Protein AF-A0A0R3SR28-F1 (afdb_monomer_lite)

Radius of gyration: 24.96 Å; chains: 1; bounding box: 86×38×51 Å

Secondary structure (DSSP, 8-state):
------------------------------HHHHHHHHHHHHHHHHS-TTTS-B--S-GGG-B--HHHHHHHHHTGGGHHHHHHHHHHTT-HHHHHHHHHHHHHHHTT--HHHHHHHHT-

Foldseek 3Di:
DDDDDDDPPPPPPPPPPPDPPPVPPPLDQDPVLVVLVVVVVVCVVPDDPVQAWDPPDDLVPTDGGPVLLVSCVVVQLCLVVNLVVCVVVVVVSSVSSSVRNVVVVVPPDDPVVVCVSNVD

Structure (mmCIF, N/CA/C/O backbone):
data_AF-A0A0R3SR28-F1
#
_entry.id   AF-A0A0R3SR28-F1
#
loop_
_atom_site.group_PDB
_atom_site.id
_atom_site.type_symbol
_atom_site.label_atom_id
_atom_site.label_alt_id
_atom_site.label_comp_id
_atom_site.label_asym_id
_atom_site.label_entity_id
_atom_site.label_seq_id
_atom_site.pdbx_PDB_ins_code
_atom_site.Cartn_x
_atom_site.Cartn_y
_atom_site.Cartn_z
_atom_site.occupancy
_atom_site.B_iso_or_equiv
_atom_site.auth_seq_id
_atom_site.auth_comp_id
_atom_site.auth_asym_id
_atom_site.auth_atom_id
_atom_site.pdbx_PDB_model_num
ATOM 1 N N . MET A 1 1 ? 71.600 -19.456 33.938 1.00 44.47 1 MET A N 1
ATOM 2 C CA . MET A 1 1 ? 71.003 -19.867 32.651 1.00 44.47 1 MET A CA 1
ATOM 3 C C . MET A 1 1 ? 70.079 -21.051 32.880 1.00 44.47 1 MET A C 1
ATOM 5 O O . MET A 1 1 ? 70.578 -22.103 33.241 1.00 44.47 1 MET A O 1
ATOM 9 N N . ASN A 1 2 ? 68.768 -20.871 32.719 1.00 33.25 2 ASN A N 1
ATOM 10 C CA . ASN A 1 2 ? 67.876 -21.760 31.963 1.00 33.25 2 ASN A CA 1
ATOM 11 C C . ASN A 1 2 ? 66.467 -21.150 31.952 1.00 33.25 2 ASN A C 1
ATOM 13 O O . ASN A 1 2 ? 66.036 -20.540 32.924 1.00 33.25 2 ASN A O 1
ATOM 17 N N . ARG A 1 3 ? 65.851 -21.205 30.771 1.00 34.41 3 ARG A N 1
ATOM 18 C CA . ARG A 1 3 ? 64.612 -20.541 30.351 1.00 34.41 3 ARG A CA 1
ATOM 19 C C . ARG A 1 3 ? 63.391 -21.442 30.579 1.00 34.41 3 ARG A C 1
ATOM 21 O O . ARG A 1 3 ? 63.554 -22.655 30.617 1.00 34.41 3 ARG A O 1
ATOM 28 N N . SER A 1 4 ? 62.214 -20.809 30.458 1.00 39.19 4 SER A N 1
ATOM 29 C CA . SER A 1 4 ? 60.884 -21.385 30.154 1.00 39.19 4 SER A CA 1
ATOM 30 C C . SER A 1 4 ? 60.154 -21.991 31.353 1.00 39.19 4 SER A C 1
ATOM 32 O O . SER A 1 4 ? 60.791 -22.633 32.172 1.00 39.19 4 SER A O 1
ATOM 34 N N . ALA A 1 5 ? 58.835 -21.927 31.518 1.00 41.81 5 ALA A N 1
ATOM 35 C CA . ALA A 1 5 ? 57.684 -21.163 31.010 1.00 41.81 5 ALA A CA 1
ATOM 36 C C . ALA A 1 5 ? 56.479 -21.778 31.764 1.00 41.81 5 ALA A C 1
ATOM 38 O O . ALA A 1 5 ? 56.543 -22.980 32.011 1.00 41.81 5 ALA A O 1
ATOM 39 N N . ALA A 1 6 ? 55.455 -20.988 32.116 1.00 39.25 6 ALA A N 1
ATOM 40 C CA . ALA A 1 6 ? 54.117 -21.364 32.638 1.00 39.25 6 ALA A CA 1
ATOM 41 C C . ALA A 1 6 ? 53.742 -20.394 33.773 1.00 39.25 6 ALA A C 1
ATOM 43 O O . ALA A 1 6 ? 54.578 -20.095 34.617 1.00 39.25 6 ALA A O 1
ATOM 44 N N . ASP A 1 7 ? 52.550 -19.834 33.904 1.00 40.06 7 ASP A N 1
ATOM 45 C CA . ASP A 1 7 ? 51.351 -19.817 33.079 1.00 40.06 7 ASP A CA 1
ATOM 46 C C . ASP A 1 7 ? 50.669 -18.492 33.435 1.00 40.06 7 ASP A C 1
ATOM 48 O O . ASP A 1 7 ? 50.383 -18.221 34.602 1.00 40.06 7 ASP A O 1
ATOM 52 N N . GLY A 1 8 ? 50.482 -17.617 32.450 1.00 42.25 8 GLY A N 1
ATOM 53 C CA . GLY A 1 8 ? 49.633 -16.445 32.617 1.00 42.25 8 GLY A CA 1
ATOM 54 C C . GLY A 1 8 ? 48.198 -16.873 32.363 1.00 42.25 8 GLY A C 1
ATOM 55 O O . GLY A 1 8 ? 47.809 -16.995 31.204 1.00 42.25 8 GLY A O 1
ATOM 56 N N . GLU A 1 9 ? 47.423 -17.112 33.421 1.00 39.94 9 GLU A N 1
ATOM 57 C CA . GLU A 1 9 ? 45.966 -17.230 33.315 1.00 39.94 9 GLU A CA 1
ATOM 58 C C . GLU A 1 9 ? 45.404 -15.901 32.796 1.00 39.94 9 GLU A C 1
ATOM 60 O O . GLU A 1 9 ? 45.205 -14.932 33.531 1.00 39.94 9 GLU A O 1
ATOM 65 N N . VAL A 1 10 ? 45.173 -15.845 31.486 1.00 44.81 10 VAL A N 1
ATOM 66 C CA . VAL A 1 10 ? 44.360 -14.809 30.860 1.00 44.81 10 VAL A CA 1
ATOM 67 C C . VAL A 1 10 ? 42.926 -15.064 31.301 1.00 44.81 10 VAL A C 1
ATOM 69 O O . VAL A 1 10 ? 42.276 -16.003 30.845 1.00 44.81 10 VAL A O 1
ATOM 72 N N . LYS A 1 11 ? 42.441 -14.234 32.224 1.00 44.28 11 LYS A N 1
ATOM 73 C CA . LYS A 1 11 ? 41.041 -14.209 32.636 1.00 44.28 11 LYS A CA 1
ATOM 74 C C . LYS A 1 11 ? 40.215 -13.767 31.428 1.00 44.28 11 LYS A C 1
ATOM 76 O O . LYS A 1 11 ? 40.229 -12.596 31.062 1.00 44.28 11 LYS A O 1
ATOM 81 N N . VAL A 1 12 ? 39.571 -14.727 30.770 1.00 43.28 12 VAL A N 1
ATOM 82 C CA . VAL A 1 12 ? 38.618 -14.469 29.691 1.00 43.28 12 VAL A CA 1
ATOM 83 C C . VAL A 1 12 ? 37.436 -13.755 30.336 1.00 43.28 12 VAL A C 1
ATOM 85 O O . VAL A 1 12 ? 36.663 -14.362 31.074 1.00 43.28 12 VAL A O 1
ATOM 88 N N . GLU A 1 13 ? 37.346 -12.443 30.146 1.00 41.72 13 GLU A N 1
ATOM 89 C CA . GLU A 1 13 ? 36.111 -11.725 30.424 1.00 41.72 13 GLU A CA 1
ATOM 90 C C . GLU A 1 13 ? 35.081 -12.243 29.422 1.00 41.72 13 GLU A C 1
ATOM 92 O O . GLU A 1 13 ? 35.167 -11.968 28.224 1.00 41.72 13 GLU A O 1
ATOM 97 N N . GLU A 1 14 ? 34.145 -13.062 29.908 1.00 42.94 14 GLU A N 1
ATOM 98 C CA . GLU A 1 14 ? 32.908 -13.359 29.198 1.00 42.94 14 GLU A CA 1
ATOM 99 C C . GLU A 1 14 ? 32.199 -12.028 28.970 1.00 42.94 14 GLU A C 1
ATOM 101 O O . GLU A 1 14 ? 31.502 -11.496 29.836 1.00 42.94 14 GLU A O 1
ATOM 106 N N . HIS A 1 15 ? 32.438 -11.454 27.795 1.00 44.53 15 HIS A N 1
ATOM 107 C CA . HIS A 1 15 ? 3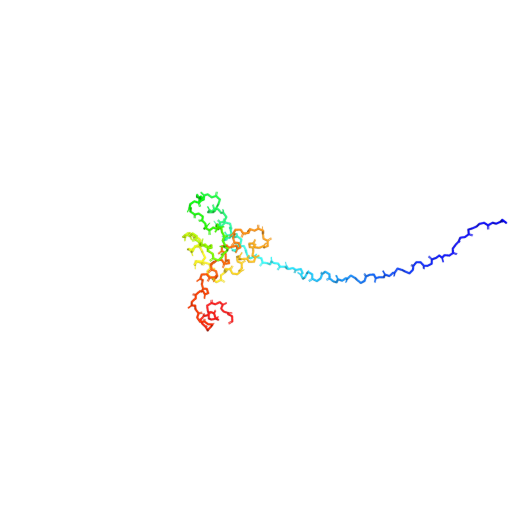1.642 -10.362 27.294 1.00 44.53 15 HIS A CA 1
ATOM 108 C C . HIS A 1 15 ? 30.239 -10.932 27.128 1.00 44.53 15 HIS A C 1
ATOM 110 O O . HIS A 1 15 ? 29.998 -11.737 26.229 1.00 44.53 15 HIS A O 1
ATOM 116 N N . SER A 1 16 ? 29.348 -10.564 28.051 1.00 43.41 16 SER A N 1
ATOM 117 C CA . SER A 1 16 ? 27.939 -10.919 27.999 1.00 43.41 16 SER A CA 1
ATOM 118 C C . SER A 1 16 ? 27.450 -10.664 26.582 1.00 43.41 16 SER A C 1
ATOM 120 O O . SER A 1 16 ? 27.551 -9.527 26.101 1.00 43.41 16 SER A O 1
ATOM 122 N N . ASP A 1 17 ? 26.997 -11.726 25.920 1.00 47.81 17 ASP A N 1
ATOM 123 C CA . ASP A 1 17 ? 26.243 -11.655 24.680 1.00 47.81 17 ASP A CA 1
ATOM 124 C C . ASP A 1 17 ? 25.037 -10.771 24.986 1.00 47.81 17 ASP A C 1
ATOM 126 O O . ASP A 1 17 ? 24.082 -11.181 25.651 1.00 47.81 17 ASP A O 1
ATOM 130 N N . ALA A 1 18 ? 25.177 -9.483 24.667 1.00 48.84 18 ALA A N 1
ATOM 131 C CA . ALA A 1 18 ? 24.113 -8.516 24.782 1.00 48.84 18 ALA A CA 1
ATOM 132 C C . ALA A 1 18 ? 23.075 -9.002 23.791 1.00 48.84 18 ALA A C 1
ATOM 134 O O . ALA A 1 18 ? 23.255 -8.819 22.589 1.00 48.84 18 ALA A O 1
ATOM 135 N N . GLY A 1 19 ? 22.085 -9.710 24.343 1.00 48.78 19 GLY A N 1
ATOM 136 C CA . GLY A 1 19 ? 21.131 -10.512 23.614 1.00 48.78 19 GLY A CA 1
ATOM 137 C C . GLY A 1 19 ? 20.790 -9.850 22.301 1.00 48.78 19 GLY A C 1
ATOM 138 O O . GLY A 1 19 ? 20.166 -8.786 22.269 1.00 48.78 19 GLY A O 1
ATOM 139 N N . ASN A 1 20 ? 21.182 -10.506 21.214 1.00 50.38 20 ASN A N 1
ATOM 140 C CA . ASN A 1 20 ? 20.507 -10.304 19.956 1.00 50.38 20 ASN A CA 1
ATOM 141 C C . ASN A 1 20 ? 19.121 -10.944 20.097 1.00 50.38 20 ASN A C 1
ATOM 143 O O . ASN A 1 20 ? 18.800 -11.941 19.459 1.00 50.38 20 ASN A O 1
ATOM 147 N N . ASP A 1 21 ? 18.299 -10.325 20.947 1.00 50.28 21 ASP A N 1
ATOM 148 C CA . ASP A 1 21 ? 16.856 -10.472 21.072 1.00 50.28 21 ASP A CA 1
ATOM 149 C C . ASP A 1 21 ? 16.206 -9.786 19.859 1.00 50.28 21 ASP A C 1
ATOM 151 O O . ASP A 1 21 ? 15.209 -9.070 19.937 1.00 50.28 21 ASP A O 1
ATOM 155 N N . PHE A 1 22 ? 16.799 -10.002 18.681 1.00 50.12 22 PHE A N 1
ATOM 156 C CA . PHE A 1 22 ? 16.058 -10.009 17.442 1.00 50.12 22 PHE A CA 1
ATOM 157 C C . PHE A 1 22 ? 15.200 -11.253 17.568 1.00 50.12 22 PHE A C 1
ATOM 159 O O . PHE A 1 22 ? 15.585 -12.329 17.114 1.00 50.12 22 PHE A O 1
ATOM 166 N N . ALA A 1 23 ? 14.089 -11.111 18.300 1.00 49.75 23 ALA A N 1
ATOM 167 C CA . ALA A 1 23 ? 13.016 -12.080 18.333 1.00 49.75 23 ALA A CA 1
ATOM 168 C C . ALA A 1 23 ? 12.907 -12.607 16.911 1.00 49.75 23 ALA A C 1
ATOM 170 O O . ALA A 1 23 ? 12.668 -11.808 16.005 1.00 49.75 23 ALA A O 1
ATOM 171 N N . GLU A 1 24 ? 13.232 -13.886 16.703 1.00 52.09 24 GLU A N 1
ATOM 172 C CA . GLU A 1 24 ? 13.162 -14.514 15.394 1.00 52.09 24 GLU A CA 1
ATOM 173 C C . GLU A 1 24 ? 11.757 -14.231 14.887 1.00 52.09 24 GLU A C 1
ATOM 175 O O . GLU A 1 24 ? 10.788 -14.843 15.349 1.00 52.09 24 GLU A O 1
ATOM 180 N N . ILE A 1 25 ? 11.608 -13.218 14.026 1.00 57.22 25 ILE A N 1
ATOM 181 C CA . ILE A 1 25 ? 10.290 -12.836 13.565 1.00 57.22 25 ILE A CA 1
ATOM 182 C C . ILE A 1 25 ? 9.948 -13.922 12.570 1.00 57.22 25 ILE A C 1
ATOM 184 O O . ILE A 1 25 ? 10.291 -13.854 11.389 1.00 57.22 25 ILE A O 1
ATOM 188 N N . HIS A 1 26 ? 9.327 -14.981 13.079 1.00 56.81 26 HIS A N 1
ATOM 189 C CA . HIS A 1 26 ? 8.796 -16.063 12.287 1.00 56.81 26 HIS A CA 1
ATOM 190 C C . HIS A 1 26 ? 7.577 -15.501 11.557 1.00 56.81 26 HIS A C 1
ATOM 192 O O . HIS A 1 26 ? 6.418 -15.713 11.927 1.00 56.81 26 HIS A O 1
ATOM 198 N N . HIS A 1 27 ? 7.857 -14.691 10.539 1.00 64.62 27 HIS A N 1
ATOM 199 C CA . HIS A 1 27 ? 6.871 -14.096 9.671 1.00 64.62 27 HIS A CA 1
ATOM 200 C C . HIS A 1 27 ? 6.232 -15.216 8.854 1.00 64.62 27 HIS A C 1
ATOM 202 O O . HIS A 1 27 ? 6.669 -15.572 7.762 1.00 64.62 27 HIS A O 1
ATOM 208 N N . SER A 1 28 ? 5.170 -15.801 9.398 1.00 73.62 28 SER A N 1
ATOM 209 C CA . SER A 1 28 ? 4.325 -16.706 8.637 1.00 73.62 28 SER A CA 1
ATOM 210 C C . SER A 1 28 ? 3.394 -15.873 7.760 1.00 73.62 28 SER A C 1
ATOM 212 O O . SER A 1 28 ? 2.370 -15.352 8.211 1.00 73.62 28 SER A O 1
ATOM 214 N N . PHE A 1 29 ? 3.758 -15.720 6.488 1.00 84.12 29 PHE A N 1
ATOM 215 C CA . PHE A 1 29 ? 2.857 -15.175 5.480 1.00 84.12 29 PHE A CA 1
ATOM 216 C C . PHE A 1 29 ? 2.007 -16.295 4.895 1.00 84.12 29 PHE A C 1
ATOM 218 O O . PHE A 1 29 ? 2.508 -17.350 4.509 1.00 84.12 29 PHE A O 1
ATOM 225 N N . SER A 1 30 ? 0.699 -16.065 4.784 1.00 88.75 30 SER A N 1
ATOM 226 C CA . SER A 1 30 ? -0.145 -17.010 4.064 1.00 88.75 30 SER A CA 1
ATOM 227 C C . SER A 1 30 ? 0.138 -16.921 2.564 1.00 88.75 30 SER A C 1
ATOM 229 O O . SER A 1 30 ? 0.385 -15.840 2.024 1.00 88.75 30 SER A O 1
ATOM 231 N N . LEU A 1 31 ? 0.007 -18.048 1.857 1.00 91.12 31 LEU A N 1
ATOM 232 C CA . LEU A 1 31 ? 0.092 -18.083 0.390 1.00 91.12 31 LEU A CA 1
ATOM 233 C C . LEU A 1 31 ? -0.857 -17.073 -0.274 1.00 91.12 31 LEU A C 1
ATOM 235 O O . LEU A 1 31 ? -0.577 -16.574 -1.359 1.00 91.12 31 LEU A O 1
ATOM 239 N N . HIS A 1 32 ? -1.975 -16.751 0.381 1.00 93.75 32 HIS A N 1
ATOM 240 C CA . HIS A 1 32 ? -2.896 -15.720 -0.078 1.00 93.75 32 HIS A CA 1
ATOM 241 C C . HIS A 1 32 ? -2.251 -14.326 -0.091 1.00 93.75 32 HIS A C 1
ATOM 243 O O . HIS A 1 32 ? -2.347 -13.643 -1.105 1.00 93.75 32 HIS A O 1
ATOM 249 N N . VAL A 1 33 ? -1.556 -13.920 0.980 1.00 95.19 33 VAL A N 1
ATOM 250 C CA . VAL A 1 33 ? -0.877 -12.610 1.042 1.00 95.19 33 VAL A CA 1
ATOM 251 C C . VAL A 1 33 ? 0.191 -12.507 -0.045 1.00 95.19 33 VAL A C 1
ATOM 253 O O . VAL A 1 33 ? 0.236 -11.512 -0.760 1.00 95.19 33 VAL A O 1
ATOM 256 N N . LEU A 1 34 ? 0.983 -13.563 -0.244 1.00 95.56 34 LEU A N 1
ATOM 257 C CA . LEU A 1 34 ? 2.002 -13.588 -1.298 1.00 95.56 34 LEU A CA 1
ATOM 258 C C . LEU A 1 34 ? 1.390 -13.467 -2.701 1.00 95.56 34 LEU A C 1
ATOM 260 O O . LEU A 1 34 ? 1.913 -12.740 -3.540 1.00 95.56 34 LEU A O 1
ATOM 264 N N . ARG A 1 35 ? 0.251 -14.123 -2.963 1.00 96.81 35 ARG A N 1
ATOM 265 C CA . ARG A 1 35 ? -0.475 -13.982 -4.241 1.00 96.81 35 ARG A CA 1
ATOM 266 C C . ARG A 1 35 ? -0.978 -12.559 -4.471 1.00 96.81 35 ARG A C 1
ATOM 268 O O . ARG A 1 35 ? -0.887 -12.074 -5.593 1.00 96.81 35 ARG A O 1
ATOM 275 N N . VAL A 1 36 ? -1.477 -11.905 -3.425 1.00 97.19 36 VAL A N 1
ATOM 276 C CA . VAL A 1 36 ? -1.941 -10.511 -3.484 1.00 97.19 36 VAL A CA 1
ATOM 277 C C . VAL A 1 36 ? -0.777 -9.557 -3.773 1.00 97.19 36 VAL A C 1
ATOM 279 O O . VAL A 1 36 ? -0.902 -8.673 -4.615 1.00 97.19 36 VAL A O 1
ATOM 282 N N . ILE A 1 37 ? 0.386 -9.774 -3.154 1.00 97.50 37 ILE A N 1
ATOM 283 C CA . ILE A 1 37 ? 1.603 -9.000 -3.450 1.00 97.50 37 ILE A CA 1
ATOM 284 C C . ILE A 1 37 ? 2.048 -9.222 -4.896 1.00 97.50 37 ILE A C 1
ATOM 286 O O . ILE A 1 37 ? 2.354 -8.264 -5.597 1.00 97.50 37 ILE A O 1
ATOM 290 N N . LEU A 1 38 ? 2.027 -10.468 -5.379 1.00 97.56 38 LEU A N 1
ATOM 291 C CA . LEU A 1 38 ? 2.359 -10.770 -6.771 1.00 97.56 38 LEU A CA 1
ATOM 292 C C . LEU A 1 38 ? 1.400 -10.100 -7.766 1.00 97.56 38 LEU A C 1
ATOM 294 O O . LEU A 1 38 ? 1.847 -9.680 -8.830 1.00 97.56 38 LEU A O 1
ATOM 298 N N . GLU A 1 39 ? 0.105 -9.996 -7.452 1.00 97.38 39 GLU A N 1
ATOM 299 C CA . GLU A 1 39 ? -0.858 -9.228 -8.259 1.00 97.38 39 GLU A CA 1
ATOM 300 C C . GLU A 1 39 ? -0.448 -7.754 -8.343 1.00 97.38 39 GLU A C 1
ATOM 302 O O . GLU A 1 39 ? -0.373 -7.206 -9.444 1.00 97.38 39 GLU A O 1
ATOM 307 N N . TRP A 1 40 ? -0.105 -7.149 -7.203 1.00 98.06 40 TRP A N 1
ATOM 308 C CA . TRP A 1 40 ? 0.378 -5.770 -7.140 1.00 98.06 40 TRP A CA 1
ATOM 309 C C . TRP A 1 40 ? 1.649 -5.572 -7.974 1.00 98.06 40 TRP A C 1
ATOM 311 O O . TRP A 1 40 ? 1.693 -4.705 -8.846 1.00 98.06 40 TRP A O 1
ATOM 321 N N . CYS A 1 41 ? 2.656 -6.429 -7.789 1.00 97.50 41 CYS A N 1
ATOM 322 C CA . CYS A 1 41 ? 3.908 -6.352 -8.541 1.00 97.50 41 CYS A CA 1
ATOM 323 C C . CYS A 1 41 ? 3.691 -6.490 -10.052 1.00 97.50 41 CYS A C 1
ATOM 325 O O . CYS A 1 41 ? 4.344 -5.795 -10.822 1.00 97.50 41 CYS A O 1
ATOM 327 N N . LYS A 1 42 ? 2.780 -7.366 -10.492 1.00 97.12 42 LYS A N 1
ATOM 328 C CA . LYS A 1 42 ? 2.486 -7.552 -11.921 1.00 97.12 42 LYS A CA 1
ATOM 329 C C . LYS A 1 42 ? 1.884 -6.306 -12.556 1.00 97.12 42 LYS A C 1
ATOM 331 O O . LYS A 1 42 ? 2.288 -5.958 -13.660 1.00 97.12 42 LYS A O 1
ATOM 336 N N . TYR A 1 43 ? 0.950 -5.645 -11.873 1.00 96.75 43 TYR A N 1
ATOM 337 C CA . TYR A 1 43 ? 0.385 -4.392 -12.368 1.00 96.75 43 TYR A CA 1
ATOM 338 C C . TYR A 1 43 ? 1.479 -3.324 -12.497 1.00 96.75 43 TYR A C 1
ATOM 340 O O . TYR A 1 43 ? 1.710 -2.814 -13.593 1.00 96.75 43 TYR A O 1
ATOM 348 N N . HIS A 1 44 ? 2.228 -3.085 -11.415 1.00 95.44 44 HIS A N 1
ATOM 349 C CA . HIS A 1 44 ? 3.256 -2.035 -11.346 1.00 95.44 44 HIS A CA 1
ATOM 350 C C . HIS A 1 44 ? 4.522 -2.315 -12.165 1.00 95.44 44 HIS A C 1
ATOM 352 O O . HIS A 1 44 ? 5.322 -1.414 -12.393 1.00 95.44 44 HIS A O 1
ATOM 358 N N . LEU A 1 45 ? 4.705 -3.547 -12.645 1.00 94.12 45 LEU A N 1
ATOM 359 C CA . LEU A 1 45 ? 5.729 -3.878 -13.637 1.00 94.12 45 LEU A CA 1
ATOM 360 C C . LEU A 1 45 ? 5.373 -3.350 -15.037 1.00 94.12 45 LEU A C 1
ATOM 362 O O . LEU A 1 45 ? 6.266 -3.122 -15.849 1.00 94.12 45 LEU A O 1
ATOM 366 N N . THR A 1 46 ? 4.079 -3.213 -15.336 1.00 92.88 46 THR A N 1
ATOM 367 C CA . THR A 1 46 ? 3.576 -2.930 -16.693 1.00 92.88 46 THR A CA 1
ATOM 368 C C . THR A 1 46 ? 2.874 -1.586 -16.834 1.00 92.88 46 THR A C 1
ATOM 370 O O . THR A 1 46 ? 2.699 -1.128 -17.962 1.00 92.88 46 THR A O 1
ATOM 373 N N . CYS A 1 47 ? 2.455 -0.963 -15.731 1.00 91.06 47 CYS A N 1
ATOM 374 C CA . CYS A 1 47 ? 1.779 0.326 -15.785 1.00 91.06 47 CYS A CA 1
ATOM 375 C C . CYS A 1 47 ? 2.730 1.430 -16.262 1.00 91.06 47 CYS A C 1
ATOM 377 O O . CYS A 1 47 ? 3.940 1.395 -16.011 1.00 91.06 47 CYS A O 1
ATOM 379 N N . SER A 1 48 ? 2.182 2.431 -16.946 1.00 90.50 48 SER A N 1
ATOM 380 C CA . SER A 1 48 ? 2.966 3.612 -17.299 1.00 90.50 48 SER A CA 1
ATOM 381 C C . SER A 1 48 ? 3.285 4.452 -16.047 1.00 90.50 48 SER A C 1
ATOM 383 O O . SER A 1 48 ? 2.559 4.377 -15.052 1.00 90.50 48 SER A O 1
ATOM 385 N N . PRO A 1 49 ? 4.339 5.293 -16.061 1.00 85.81 49 PRO A N 1
ATOM 386 C CA . PRO A 1 49 ? 4.631 6.200 -14.947 1.00 85.81 49 PRO A CA 1
ATOM 387 C C . PRO A 1 49 ? 3.486 7.169 -14.612 1.00 85.81 49 PRO A C 1
ATOM 389 O O . PRO A 1 49 ? 3.362 7.599 -13.470 1.00 85.81 49 PRO A O 1
ATOM 392 N N . GLU A 1 50 ? 2.646 7.503 -15.595 1.00 86.62 50 GLU A N 1
ATOM 393 C CA . GLU A 1 50 ? 1.47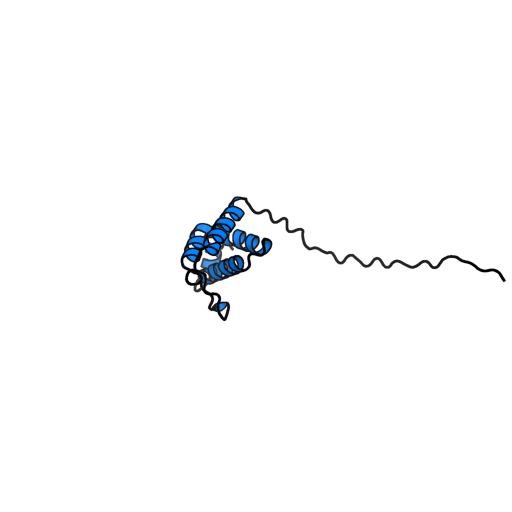0 8.366 -15.425 1.00 86.62 50 GLU A CA 1
ATOM 394 C C . GLU A 1 50 ? 0.340 7.667 -14.647 1.00 86.62 50 GLU A C 1
ATOM 396 O O . GLU A 1 50 ? -0.467 8.323 -13.989 1.00 86.62 50 GLU A O 1
ATOM 401 N N . GLU A 1 51 ? 0.309 6.332 -14.690 1.00 88.69 51 GLU A N 1
ATOM 402 C CA . GLU A 1 51 ? -0.675 5.473 -14.023 1.00 88.69 51 GLU A CA 1
ATOM 403 C C . GLU A 1 51 ? -0.185 4.926 -12.664 1.00 88.69 51 GLU A C 1
ATOM 405 O O . GLU A 1 51 ? -0.962 4.278 -11.951 1.00 88.69 51 GLU A O 1
ATOM 410 N N . ASP A 1 52 ? 1.078 5.176 -12.287 1.00 92.94 52 ASP A N 1
ATOM 411 C CA . ASP A 1 52 ? 1.627 4.855 -10.959 1.00 92.94 52 ASP A CA 1
ATOM 412 C C . ASP A 1 52 ? 1.265 5.959 -9.941 1.00 92.94 52 ASP A C 1
ATOM 414 O O . ASP A 1 52 ? 0.764 7.047 -10.241 1.00 92.94 52 ASP A O 1
ATOM 418 N N . ASN A 1 53 ? 1.486 5.640 -8.676 1.00 93.00 53 ASN A N 1
ATOM 419 C CA . ASN A 1 53 ? 1.317 6.518 -7.538 1.00 93.00 53 ASN A CA 1
ATOM 420 C C . ASN A 1 53 ? 2.222 7.746 -7.642 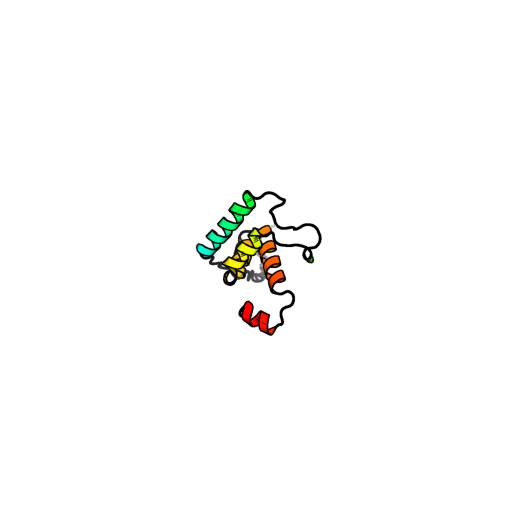1.00 93.00 53 ASN A C 1
ATOM 422 O O . ASN A 1 53 ? 3.417 7.652 -7.939 1.00 93.00 53 ASN A O 1
ATOM 426 N N . GLN A 1 54 ? 1.672 8.895 -7.268 1.00 92.62 54 GLN A N 1
ATOM 427 C CA . GLN A 1 54 ? 2.412 10.146 -7.230 1.00 92.62 54 GLN A CA 1
ATOM 428 C C . GLN A 1 54 ? 3.226 10.195 -5.935 1.00 92.62 54 GLN A C 1
ATOM 430 O O . GLN A 1 54 ? 2.674 10.418 -4.858 1.00 92.62 54 GLN A O 1
ATOM 435 N N . ARG A 1 55 ? 4.538 9.948 -6.044 1.00 89.75 55 ARG A N 1
ATOM 436 C CA . ARG A 1 55 ? 5.494 9.911 -4.918 1.00 89.75 55 ARG A CA 1
ATOM 437 C C . ARG A 1 55 ? 6.591 10.981 -5.013 1.00 89.75 55 ARG A C 1
ATOM 439 O O . ARG A 1 55 ? 7.710 10.784 -4.548 1.00 89.75 55 ARG A O 1
ATOM 446 N N . VAL A 1 56 ? 6.302 12.105 -5.664 1.00 87.00 56 VAL A N 1
ATOM 447 C CA . VAL A 1 56 ? 7.255 13.216 -5.814 1.00 87.00 56 VAL A CA 1
ATOM 448 C C . VAL A 1 56 ? 7.100 14.185 -4.645 1.00 87.00 56 VAL A C 1
ATOM 450 O O . VAL A 1 56 ? 5.986 14.462 -4.213 1.00 87.00 56 VAL A O 1
ATOM 453 N N . GLY A 1 57 ? 8.213 14.717 -4.138 1.00 89.81 57 GLY A N 1
ATOM 454 C CA . GLY A 1 57 ? 8.192 15.738 -3.090 1.00 89.81 57 GLY A CA 1
ATOM 455 C C . GLY A 1 57 ? 7.929 15.172 -1.695 1.00 89.81 57 GLY A C 1
ATOM 456 O O . GLY A 1 57 ? 8.427 14.100 -1.339 1.00 89.81 57 GLY A O 1
ATOM 457 N N . ASN A 1 58 ? 7.191 15.924 -0.877 1.00 91.56 58 ASN A N 1
ATOM 458 C CA . ASN A 1 58 ? 6.956 15.573 0.520 1.00 91.56 58 ASN A CA 1
ATOM 459 C C . ASN A 1 58 ? 6.045 14.339 0.632 1.00 91.56 58 ASN A C 1
ATOM 461 O O . ASN A 1 58 ? 5.005 14.276 -0.016 1.00 91.56 58 ASN A O 1
ATOM 465 N N . ARG A 1 59 ? 6.378 13.394 1.522 1.00 87.06 59 ARG A N 1
ATOM 466 C CA . ARG A 1 59 ? 5.565 12.190 1.784 1.00 87.06 59 ARG A CA 1
ATOM 467 C C . ARG A 1 59 ? 4.098 12.483 2.107 1.00 87.06 59 ARG A C 1
ATOM 469 O O . ARG A 1 59 ? 3.232 11.679 1.782 1.00 87.06 59 ARG A O 1
ATOM 476 N N . ASN A 1 60 ? 3.807 13.632 2.712 1.00 87.44 60 ASN A N 1
ATOM 477 C CA . ASN A 1 60 ? 2.442 14.048 3.048 1.00 87.44 60 ASN A CA 1
ATOM 478 C C . ASN A 1 60 ? 1.592 14.428 1.821 1.00 87.44 60 ASN A C 1
ATOM 480 O O . ASN A 1 60 ? 0.363 14.469 1.918 1.00 87.44 60 ASN A O 1
ATOM 484 N N . GLU A 1 61 ? 2.240 14.724 0.695 1.00 91.00 61 GLU A N 1
ATOM 485 C CA . GLU A 1 61 ? 1.616 15.075 -0.587 1.00 91.00 61 GLU A CA 1
ATOM 486 C C . GLU A 1 61 ? 1.465 13.856 -1.502 1.00 91.00 61 GLU A C 1
ATOM 488 O O . GLU A 1 61 ? 0.805 13.939 -2.538 1.00 91.00 61 GLU A O 1
ATOM 493 N N . TRP A 1 62 ? 2.054 12.718 -1.126 1.00 94.62 62 TRP A N 1
ATOM 494 C CA . TRP A 1 62 ? 1.962 11.503 -1.916 1.00 94.62 62 TRP A CA 1
ATOM 495 C C . TRP A 1 62 ? 0.522 11.003 -1.974 1.00 94.62 62 TRP A C 1
ATOM 497 O O . TRP A 1 62 ? -0.210 11.014 -0.980 1.00 94.62 62 TRP A O 1
ATOM 507 N N . THR A 1 63 ? 0.114 10.542 -3.153 1.00 94.75 63 THR A N 1
ATOM 508 C CA . THR A 1 63 ? -1.249 10.060 -3.388 1.00 94.75 63 THR A CA 1
ATOM 509 C C . THR A 1 63 ? -1.248 8.772 -4.189 1.00 94.75 63 THR A C 1
ATOM 511 O O . THR A 1 63 ? -0.382 8.534 -5.035 1.00 94.75 63 THR A O 1
ATOM 514 N N . LEU A 1 64 ? -2.244 7.930 -3.913 1.00 96.25 64 LEU A N 1
ATOM 515 C CA . LEU A 1 64 ? -2.411 6.682 -4.640 1.00 96.25 64 LEU A CA 1
ATOM 516 C C . LEU A 1 64 ? -2.947 6.918 -6.050 1.00 96.25 64 LEU A C 1
ATOM 518 O O . LEU A 1 64 ? -3.782 7.803 -6.272 1.00 96.25 64 LEU A O 1
ATOM 522 N N . CYS A 1 65 ? -2.538 6.069 -6.988 1.00 96.06 65 CYS A N 1
ATOM 523 C CA . CYS A 1 65 ? -3.229 5.956 -8.263 1.00 96.06 65 CYS A CA 1
ATOM 524 C C . CYS A 1 65 ? -4.595 5.273 -8.075 1.00 96.06 65 CYS A C 1
ATOM 526 O O . CYS A 1 65 ? -4.906 4.691 -7.029 1.00 96.06 65 CYS A O 1
ATOM 528 N N . GLN A 1 66 ? -5.455 5.358 -9.090 1.00 95.75 66 GLN A N 1
ATOM 529 C CA . GLN A 1 66 ? -6.805 4.797 -9.003 1.00 95.75 66 GLN A CA 1
ATOM 530 C C . GLN A 1 66 ? -6.790 3.274 -8.809 1.00 95.75 66 GLN A C 1
ATOM 532 O O . GLN A 1 66 ? -7.588 2.746 -8.031 1.00 95.75 66 GLN A O 1
ATOM 537 N N . TRP A 1 67 ? -5.864 2.576 -9.473 1.00 97.31 67 TRP A N 1
ATOM 538 C CA . TRP A 1 67 ? -5.742 1.127 -9.356 1.00 97.31 67 TRP A CA 1
ATOM 539 C C . TRP A 1 67 ? -5.375 0.705 -7.931 1.00 97.31 67 TRP A C 1
ATOM 541 O O . TRP A 1 67 ? -6.056 -0.149 -7.364 1.00 97.31 67 TRP A O 1
ATOM 551 N N . ASP A 1 68 ? -4.398 1.371 -7.305 1.00 97.31 68 ASP A N 1
ATOM 552 C CA . ASP A 1 68 ? -3.999 1.081 -5.924 1.00 97.31 68 ASP A CA 1
ATOM 553 C C . ASP A 1 68 ? -5.124 1.365 -4.925 1.00 97.31 68 ASP A C 1
ATOM 555 O O . ASP A 1 68 ? -5.352 0.568 -4.011 1.00 97.31 68 ASP A O 1
ATOM 559 N N . ARG A 1 69 ? -5.907 2.436 -5.122 1.00 96.88 69 ARG A N 1
ATOM 560 C CA . ARG A 1 69 ? -7.100 2.678 -4.290 1.00 96.88 69 ARG A CA 1
ATOM 561 C C . ARG A 1 69 ? -8.073 1.504 -4.353 1.00 96.88 69 ARG A C 1
ATOM 563 O O . ARG A 1 69 ? -8.501 1.018 -3.306 1.00 96.88 69 ARG A O 1
ATOM 570 N N . HIS A 1 70 ? -8.389 1.010 -5.550 1.00 96.81 70 HIS A N 1
ATOM 571 C CA . HIS A 1 70 ? -9.272 -0.149 -5.717 1.00 96.81 70 HIS A CA 1
ATOM 572 C C . HIS A 1 70 ? -8.657 -1.446 -5.184 1.00 96.81 70 HIS A C 1
ATOM 574 O O . HIS A 1 70 ? -9.353 -2.257 -4.567 1.00 96.81 70 HIS A O 1
ATOM 580 N N . PHE A 1 71 ? -7.356 -1.642 -5.381 1.00 97.44 71 PHE A N 1
ATOM 581 C CA . PHE A 1 71 ? -6.617 -2.776 -4.849 1.00 97.44 71 PHE A CA 1
ATOM 582 C C . PHE A 1 71 ? -6.722 -2.829 -3.319 1.00 97.44 71 PHE A C 1
ATOM 584 O O . PHE A 1 71 ? -7.206 -3.820 -2.764 1.00 97.44 71 PHE A O 1
ATOM 591 N N . PHE A 1 72 ? -6.384 -1.743 -2.621 1.00 96.81 72 PHE A N 1
ATOM 592 C CA . PHE A 1 72 ? -6.472 -1.710 -1.161 1.00 96.81 72 PHE A CA 1
ATOM 593 C C . PHE A 1 72 ? -7.911 -1.730 -0.644 1.00 96.81 72 PHE A C 1
ATOM 595 O O . PHE A 1 72 ? -8.139 -2.202 0.475 1.00 96.81 72 PHE A O 1
ATOM 602 N N . ASP A 1 73 ? -8.888 -1.254 -1.422 1.00 94.81 73 ASP A N 1
ATOM 603 C CA . ASP A 1 73 ? -10.309 -1.362 -1.081 1.00 94.81 73 ASP A CA 1
ATOM 604 C C . ASP A 1 73 ? -10.771 -2.828 -1.007 1.00 94.81 73 ASP A C 1
ATOM 606 O O . ASP A 1 73 ? -11.428 -3.224 -0.040 1.00 94.81 73 ASP A O 1
ATOM 610 N N . ARG A 1 74 ? -10.334 -3.667 -1.959 1.00 95.81 74 ARG A N 1
ATOM 611 C CA . ARG A 1 74 ? -10.592 -5.121 -1.952 1.00 95.81 74 ARG A CA 1
ATOM 612 C C . ARG A 1 74 ? -9.878 -5.843 -0.806 1.00 95.81 74 ARG A C 1
ATOM 614 O O . ARG A 1 74 ? -10.391 -6.833 -0.290 1.00 95.81 74 ARG A O 1
ATOM 621 N N . HIS A 1 75 ? -8.726 -5.332 -0.371 1.00 94.31 75 HIS A N 1
ATOM 622 C CA . HIS A 1 75 ? -7.888 -5.944 0.668 1.00 94.31 75 HIS A CA 1
ATOM 623 C C . HIS A 1 75 ? -7.910 -5.199 2.014 1.00 94.31 75 HIS A C 1
ATOM 625 O O . HIS A 1 75 ? -6.962 -5.293 2.798 1.00 94.31 75 HIS A O 1
ATOM 631 N N . LYS A 1 76 ? -9.005 -4.493 2.332 1.00 88.50 76 LYS A N 1
ATOM 632 C CA . LYS A 1 76 ? -9.151 -3.667 3.549 1.00 88.50 76 LYS A CA 1
ATOM 633 C C . LYS A 1 76 ? -8.710 -4.354 4.840 1.00 88.50 76 LYS A C 1
ATOM 635 O O . LYS A 1 76 ? -7.904 -3.792 5.573 1.00 88.50 76 LYS A O 1
ATOM 640 N N . SER A 1 77 ? -9.214 -5.558 5.103 1.00 88.31 77 SER A N 1
ATOM 641 C CA . SER A 1 77 ? -8.937 -6.318 6.331 1.00 88.31 77 SER A CA 1
ATOM 642 C C . SER A 1 77 ? -7.546 -6.957 6.365 1.00 88.31 77 SER A C 1
ATOM 644 O O . SER A 1 77 ? -7.130 -7.465 7.404 1.00 88.31 77 SER A O 1
ATOM 646 N N . GLY A 1 78 ? -6.846 -6.989 5.229 1.00 91.38 78 GLY A N 1
ATOM 647 C CA . GLY A 1 78 ? -5.531 -7.609 5.072 1.00 91.38 78 GLY A CA 1
ATOM 648 C C . GLY A 1 78 ? -4.389 -6.611 4.911 1.00 91.38 78 GLY A C 1
ATOM 649 O O . GLY A 1 78 ? -3.249 -7.046 4.788 1.00 91.38 78 GLY A O 1
ATOM 650 N N . ILE A 1 79 ? -4.661 -5.302 4.920 1.00 94.12 79 ILE A N 1
ATOM 651 C CA . ILE A 1 79 ? -3.669 -4.288 4.544 1.00 94.12 79 ILE A CA 1
ATOM 652 C C . ILE A 1 79 ? -2.425 -4.295 5.441 1.00 94.12 79 ILE A C 1
ATOM 654 O O . ILE A 1 79 ? -1.320 -4.228 4.924 1.00 94.12 79 ILE A O 1
ATOM 658 N N . PHE A 1 80 ? -2.571 -4.505 6.755 1.00 93.00 80 PHE A N 1
ATOM 659 C CA . PHE A 1 80 ? -1.420 -4.631 7.660 1.00 93.00 80 PHE A CA 1
ATOM 660 C C . PHE A 1 80 ? -0.582 -5.886 7.384 1.00 93.00 80 PHE A C 1
ATOM 662 O O . PHE A 1 80 ? 0.637 -5.854 7.501 1.00 93.00 80 PHE A O 1
ATOM 669 N N . LYS A 1 81 ? -1.214 -6.990 6.961 1.00 93.88 81 LYS A N 1
ATOM 670 C CA . LYS A 1 81 ? -0.485 -8.209 6.573 1.00 93.88 81 LYS A CA 1
ATOM 671 C C . LYS A 1 81 ? 0.292 -7.998 5.278 1.00 93.88 81 LYS A C 1
ATOM 673 O O . LYS A 1 81 ? 1.402 -8.498 5.162 1.00 93.88 81 LYS A O 1
ATOM 678 N N . ILE A 1 82 ? -0.290 -7.263 4.328 1.00 96.00 82 ILE A N 1
ATOM 679 C CA . ILE A 1 82 ? 0.373 -6.881 3.076 1.00 96.00 82 ILE A CA 1
ATOM 680 C C . ILE A 1 82 ? 1.543 -5.938 3.371 1.00 96.00 82 ILE A C 1
ATOM 682 O O . ILE A 1 82 ? 2.629 -6.179 2.866 1.00 96.00 82 ILE A O 1
ATOM 686 N N . MET A 1 83 ? 1.348 -4.929 4.225 1.00 95.62 83 MET A N 1
ATOM 687 C CA . MET A 1 83 ? 2.386 -3.973 4.622 1.00 95.62 83 MET A CA 1
ATOM 688 C C . MET A 1 83 ? 3.585 -4.669 5.278 1.00 95.62 83 MET A C 1
ATOM 690 O O . MET A 1 83 ? 4.705 -4.495 4.813 1.00 95.62 83 MET A O 1
ATOM 694 N N . ASN A 1 84 ? 3.349 -5.528 6.277 1.00 93.31 84 ASN A N 1
ATOM 695 C CA . ASN A 1 84 ? 4.425 -6.266 6.953 1.00 93.31 84 ASN A CA 1
ATOM 696 C C . ASN A 1 84 ? 5.145 -7.238 6.003 1.00 93.31 84 ASN A C 1
ATOM 698 O O . ASN A 1 84 ? 6.351 -7.436 6.100 1.00 93.31 84 ASN A O 1
ATOM 702 N N . ALA A 1 85 ? 4.409 -7.862 5.080 1.00 95.00 85 ALA A N 1
ATOM 703 C CA . ALA A 1 85 ? 5.000 -8.729 4.067 1.00 95.00 85 ALA A CA 1
ATOM 704 C C . ALA A 1 85 ? 5.830 -7.950 3.045 1.00 95.00 85 ALA A C 1
ATOM 706 O O . ALA A 1 85 ? 6.893 -8.413 2.650 1.00 95.00 85 ALA A O 1
ATOM 707 N N . ALA A 1 86 ? 5.368 -6.771 2.631 1.00 95.81 86 ALA A N 1
ATOM 708 C CA . ALA A 1 86 ? 6.104 -5.893 1.732 1.00 95.81 86 ALA A CA 1
ATOM 709 C C .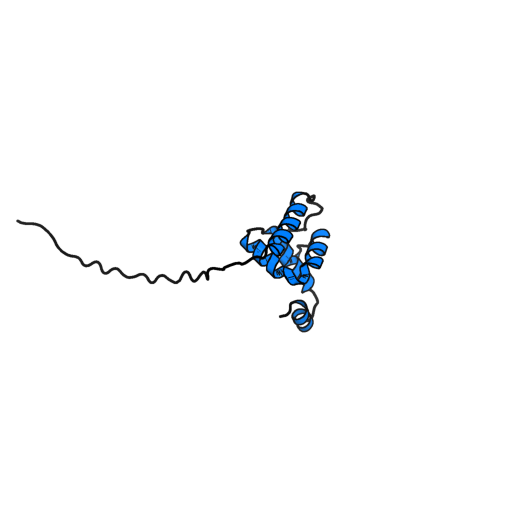 ALA A 1 86 ? 7.408 -5.402 2.371 1.00 95.81 86 ALA A C 1
ATOM 711 O O . ALA A 1 86 ? 8.436 -5.421 1.705 1.00 95.81 86 ALA A O 1
ATOM 712 N N . GLU A 1 87 ? 7.374 -5.032 3.654 1.00 94.25 87 GLU A N 1
ATOM 713 C CA . GLU A 1 87 ? 8.560 -4.651 4.427 1.00 94.25 87 GLU A CA 1
ATOM 714 C C . GLU A 1 87 ? 9.558 -5.813 4.531 1.00 94.25 87 GLU A C 1
ATOM 716 O O . GLU A 1 87 ? 10.725 -5.650 4.186 1.00 94.25 87 GLU A O 1
ATOM 721 N N . TYR A 1 88 ? 9.091 -7.015 4.887 1.00 93.88 88 TYR A N 1
ATOM 722 C CA . TYR A 1 88 ? 9.950 -8.203 4.951 1.00 93.88 88 TYR A CA 1
ATOM 723 C C . TYR A 1 88 ? 10.573 -8.571 3.594 1.00 93.88 88 TYR A C 1
ATOM 725 O O . TYR A 1 88 ? 11.726 -8.989 3.526 1.00 93.88 88 TYR A O 1
ATOM 733 N N . LEU A 1 89 ? 9.817 -8.424 2.501 1.00 94.38 89 LEU A N 1
ATOM 734 C CA . LEU A 1 89 ? 10.281 -8.710 1.139 1.00 94.38 89 LEU A CA 1
ATOM 735 C C . LEU A 1 89 ? 11.091 -7.557 0.514 1.00 94.38 89 LEU A C 1
ATOM 737 O O . LEU A 1 89 ? 11.564 -7.706 -0.612 1.00 94.38 89 LEU A O 1
ATOM 741 N N . GLY A 1 90 ? 11.231 -6.415 1.198 1.00 95.12 90 GLY A N 1
ATOM 742 C CA . GLY A 1 90 ? 11.963 -5.247 0.696 1.00 95.12 90 GLY A CA 1
ATOM 743 C C . GLY A 1 90 ? 11.278 -4.509 -0.463 1.00 95.12 90 GLY A C 1
ATOM 744 O O . GLY A 1 90 ? 11.950 -3.929 -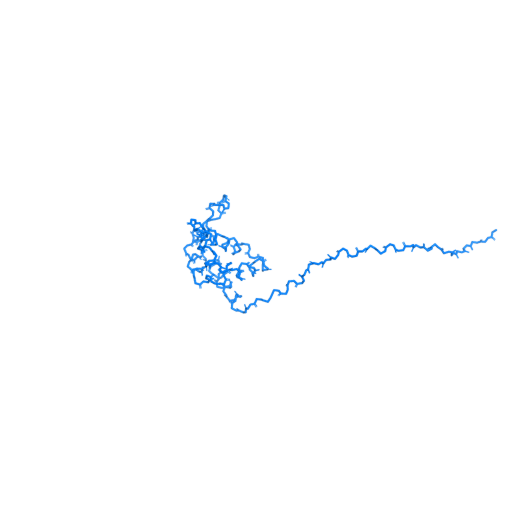1.313 1.00 95.12 90 GLY A O 1
ATOM 745 N N . ILE A 1 91 ? 9.943 -4.533 -0.543 1.00 96.75 91 ILE A N 1
ATOM 746 C CA . ILE A 1 91 ? 9.166 -3.864 -1.601 1.00 96.75 91 ILE A CA 1
ATOM 747 C C . ILE A 1 91 ? 8.718 -2.477 -1.113 1.00 96.75 91 ILE A C 1
ATOM 749 O O . ILE A 1 91 ? 7.540 -2.251 -0.824 1.00 96.75 91 ILE A O 1
ATOM 753 N N . GLU A 1 92 ? 9.658 -1.530 -1.049 1.00 95.19 92 GLU A N 1
ATOM 754 C CA . GLU A 1 92 ? 9.442 -0.183 -0.484 1.00 95.19 92 GLU A CA 1
ATOM 755 C C . GLU A 1 92 ? 8.240 0.549 -1.101 1.00 95.19 92 GLU A C 1
ATOM 757 O O . GLU A 1 92 ? 7.402 1.094 -0.387 1.00 95.19 92 GLU A O 1
ATOM 762 N N . LYS A 1 93 ? 8.075 0.488 -2.431 1.00 95.56 93 LYS A N 1
ATOM 763 C CA . LYS A 1 93 ? 6.935 1.124 -3.116 1.00 95.56 93 LYS A CA 1
ATOM 764 C C . LYS A 1 93 ? 5.587 0.611 -2.593 1.00 95.56 93 LYS A C 1
ATOM 766 O O . LYS A 1 93 ? 4.654 1.398 -2.425 1.00 95.56 93 LYS A O 1
ATOM 771 N N . LEU A 1 94 ? 5.468 -0.692 -2.332 1.00 97.44 94 LEU A N 1
ATOM 772 C CA . LEU A 1 94 ? 4.233 -1.279 -1.810 1.00 97.44 94 LEU A CA 1
ATOM 773 C C . LEU A 1 94 ? 4.027 -0.913 -0.334 1.00 97.44 94 LEU A C 1
ATOM 775 O O . LEU A 1 94 ? 2.895 -0.640 0.069 1.00 97.44 94 LEU A O 1
ATOM 779 N N . GLN A 1 95 ? 5.100 -0.853 0.458 1.00 96.69 95 GLN A N 1
ATOM 780 C CA . GLN A 1 95 ? 5.042 -0.367 1.838 1.00 96.69 95 GLN A CA 1
ATOM 781 C C . GLN A 1 95 ? 4.547 1.088 1.891 1.00 96.69 95 GLN A C 1
ATOM 783 O O . GLN A 1 95 ? 3.597 1.385 2.619 1.00 96.69 95 GLN A O 1
ATOM 788 N N . ASP A 1 96 ? 5.098 1.964 1.046 1.00 95.69 96 ASP A N 1
ATOM 789 C CA . ASP A 1 96 ? 4.657 3.355 0.907 1.00 95.69 96 ASP A CA 1
ATOM 790 C C . ASP A 1 96 ? 3.188 3.440 0.471 1.00 95.69 96 ASP A C 1
ATOM 792 O O . ASP A 1 96 ? 2.409 4.205 1.037 1.00 95.69 96 ASP A O 1
ATOM 796 N N . ALA A 1 97 ? 2.776 2.623 -0.504 1.00 97.19 97 ALA A N 1
ATOM 797 C CA . ALA A 1 97 ? 1.388 2.585 -0.964 1.00 97.19 97 ALA A CA 1
ATOM 798 C C . ALA A 1 97 ? 0.423 2.169 0.165 1.00 97.19 97 ALA A C 1
ATOM 800 O O . ALA A 1 97 ? -0.635 2.778 0.340 1.00 97.19 97 ALA A O 1
ATOM 801 N N . CYS A 1 98 ? 0.808 1.186 0.988 1.00 96.88 98 CYS A N 1
ATOM 802 C CA . CYS A 1 98 ? 0.043 0.796 2.173 1.00 96.88 98 CYS A CA 1
ATOM 803 C C . CYS A 1 98 ? -0.058 1.947 3.185 1.00 96.88 98 CYS A C 1
ATOM 805 O O . CYS A 1 98 ? -1.149 2.219 3.692 1.00 96.88 98 CYS A O 1
ATOM 807 N N . ALA A 1 99 ? 1.053 2.641 3.457 1.00 95.25 99 ALA A N 1
ATOM 808 C CA . ALA A 1 99 ? 1.084 3.770 4.383 1.00 95.25 99 ALA A CA 1
ATOM 809 C C . ALA A 1 99 ? 0.167 4.913 3.918 1.00 95.25 99 ALA A C 1
ATOM 811 O O . ALA A 1 99 ? -0.637 5.417 4.707 1.00 95.25 99 ALA A O 1
ATOM 812 N N . ILE A 1 100 ? 0.212 5.263 2.627 1.00 95.31 100 ILE A N 1
ATOM 813 C CA . ILE A 1 100 ? -0.676 6.276 2.038 1.00 95.31 100 ILE A CA 1
ATOM 814 C C . ILE A 1 100 ? -2.140 5.825 2.144 1.00 95.31 100 ILE A C 1
ATOM 816 O O . ILE A 1 100 ? -2.983 6.605 2.585 1.00 95.31 100 ILE A O 1
ATOM 820 N N . ALA A 1 101 ? -2.459 4.566 1.820 1.00 95.81 101 ALA A N 1
ATOM 821 C CA . ALA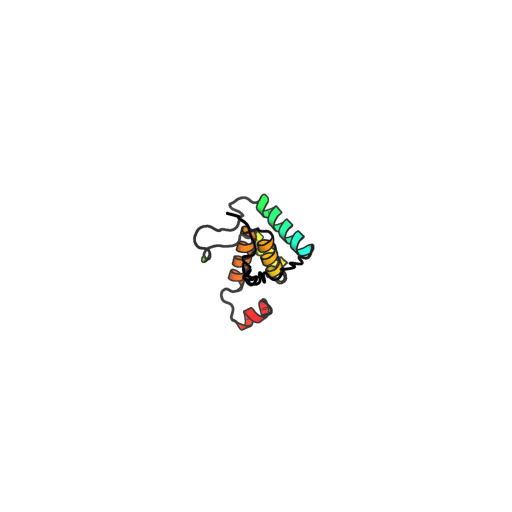 A 1 101 ? -3.823 4.035 1.919 1.00 95.81 101 ALA A CA 1
ATOM 822 C C . ALA A 1 101 ? -4.386 4.120 3.348 1.00 95.81 101 ALA A C 1
ATOM 824 O O . ALA A 1 101 ? -5.554 4.465 3.549 1.00 95.81 101 ALA A O 1
ATOM 825 N N . ILE A 1 102 ? -3.567 3.797 4.352 1.00 94.19 102 ILE A N 1
ATOM 826 C CA . ILE A 1 102 ? -3.944 3.898 5.765 1.00 94.19 102 ILE A CA 1
ATOM 827 C C . ILE A 1 102 ? -4.136 5.371 6.149 1.00 94.19 102 ILE A C 1
ATOM 829 O O . ILE A 1 102 ? -5.155 5.709 6.751 1.00 94.19 102 ILE A O 1
ATOM 833 N N . ALA A 1 103 ? -3.228 6.261 5.743 1.00 92.56 103 ALA A N 1
ATOM 834 C CA . ALA A 1 103 ? -3.329 7.693 6.015 1.00 92.56 103 ALA A CA 1
ATOM 835 C C . ALA A 1 103 ? -4.581 8.332 5.381 1.00 92.56 103 ALA A C 1
ATOM 837 O O . ALA A 1 103 ? -5.292 9.087 6.051 1.00 92.56 103 ALA A O 1
ATOM 838 N N . GLU A 1 104 ? -4.902 8.000 4.124 1.00 91.44 104 GLU A N 1
ATOM 839 C CA . GLU A 1 104 ? -6.144 8.419 3.454 1.00 91.44 104 GLU A CA 1
ATOM 840 C C . GLU A 1 104 ? -7.382 7.942 4.236 1.00 91.44 104 GLU A C 1
ATOM 842 O O . GLU A 1 104 ? -8.348 8.692 4.381 1.00 91.44 104 GLU A O 1
ATOM 847 N N . ARG A 1 105 ? -7.345 6.733 4.817 1.00 89.06 105 ARG A N 1
ATOM 848 C CA . ARG A 1 105 ? -8.440 6.212 5.655 1.00 89.06 105 ARG A CA 1
ATOM 849 C C . ARG A 1 105 ? -8.525 6.877 7.017 1.00 89.06 105 ARG A C 1
ATOM 851 O O . ARG A 1 105 ? -9.631 6.988 7.534 1.00 89.06 105 ARG A O 1
ATOM 858 N N . MET A 1 106 ? -7.411 7.282 7.612 1.00 90.00 106 MET A N 1
ATOM 859 C CA . MET A 1 106 ? -7.419 7.927 8.926 1.00 90.00 106 MET A CA 1
ATOM 860 C C . MET A 1 106 ? -7.918 9.374 8.859 1.00 90.00 106 MET A C 1
ATOM 862 O O . MET A 1 106 ? -8.501 9.884 9.818 1.00 90.00 106 MET A O 1
ATOM 866 N N . ARG A 1 107 ? -7.712 10.032 7.715 1.00 88.88 107 ARG A N 1
ATOM 867 C CA . ARG A 1 107 ? -8.002 11.452 7.514 1.00 88.88 107 ARG A CA 1
ATOM 868 C C . ARG A 1 107 ? -9.467 11.790 7.818 1.00 88.88 107 ARG A C 1
ATOM 870 O O . ARG A 1 107 ? -10.389 11.234 7.229 1.00 88.88 107 ARG A O 1
ATOM 877 N N . GLY A 1 108 ? -9.673 12.738 8.732 1.00 84.81 108 GLY A N 1
ATOM 878 C CA . GLY A 1 108 ? -10.991 13.303 9.046 1.00 84.81 108 GLY A CA 1
ATOM 879 C C . GLY A 1 108 ? -11.946 12.384 9.819 1.00 84.81 108 GLY A C 1
ATOM 880 O O . GLY A 1 108 ? -13.113 12.741 9.979 1.00 84.81 108 GLY A O 1
ATOM 881 N N . LYS A 1 109 ? -11.497 11.218 10.305 1.00 89.44 109 LYS A N 1
ATOM 882 C CA . LYS A 1 109 ? -12.317 10.321 11.139 1.00 89.44 109 LYS A CA 1
ATOM 883 C C . LYS A 1 109 ? -12.043 10.547 12.626 1.00 89.44 109 LYS A C 1
ATOM 885 O O . LYS A 1 109 ? -10.913 10.807 13.026 1.00 89.44 109 LYS A O 1
ATOM 890 N N . SER A 1 110 ? -13.087 10.428 13.447 1.00 90.94 110 SER A N 1
ATOM 891 C CA . SER A 1 110 ? -12.961 10.454 14.907 1.00 90.94 110 SER A CA 1
ATOM 892 C C . SER A 1 110 ? -12.257 9.199 15.429 1.00 90.94 110 SER A C 1
ATOM 894 O O . SER A 1 110 ? -12.297 8.145 14.792 1.00 90.94 110 SER A O 1
ATOM 896 N N . VAL A 1 111 ? -11.665 9.292 16.622 1.00 88.38 111 VAL A N 1
ATOM 897 C CA . VAL A 1 111 ? -10.961 8.175 17.279 1.00 88.38 111 VAL A CA 1
ATOM 898 C C . VAL A 1 111 ? -11.853 6.935 17.410 1.00 88.38 111 VAL A C 1
ATOM 900 O O . VAL A 1 111 ? -11.405 5.833 17.106 1.00 88.38 111 VAL A O 1
ATOM 903 N N . ASP A 1 112 ? -13.124 7.099 17.781 1.00 89.00 112 ASP A N 1
ATOM 904 C CA . ASP A 1 112 ? -14.051 5.969 17.934 1.00 89.00 112 ASP A CA 1
ATOM 905 C C . ASP A 1 112 ? -14.328 5.259 16.603 1.00 89.00 112 ASP A C 1
ATOM 907 O O . ASP A 1 112 ? -14.354 4.029 16.537 1.00 89.00 112 ASP A O 1
ATOM 911 N N . ARG A 1 113 ? -14.451 6.024 15.510 1.00 86.12 113 ARG A N 1
ATOM 912 C CA . ARG A 1 113 ? -14.619 5.458 14.166 1.00 86.12 113 ARG A CA 1
ATOM 913 C C . ARG A 1 113 ? -13.359 4.725 13.710 1.00 86.12 113 ARG A C 1
ATOM 915 O O . ARG A 1 113 ? -13.467 3.680 13.076 1.00 86.12 113 ARG A O 1
ATOM 922 N N . LEU A 1 114 ? -12.178 5.242 14.055 1.00 88.06 114 LEU A N 1
ATOM 923 C CA . LEU A 1 114 ? -10.903 4.585 13.759 1.00 88.06 114 LEU A CA 1
ATOM 924 C C . LEU A 1 114 ? -10.755 3.262 14.513 1.00 88.06 114 LEU A C 1
ATOM 926 O O . LEU A 1 114 ? -10.356 2.274 13.900 1.00 88.06 114 LEU A O 1
ATOM 930 N N . LYS A 1 115 ? -11.135 3.211 15.796 1.00 86.50 115 LYS A N 1
ATOM 931 C CA . LYS A 1 115 ? -11.143 1.963 16.577 1.00 86.50 115 LYS A CA 1
ATOM 932 C C . LYS A 1 115 ? -12.021 0.900 15.928 1.00 86.50 115 LYS A C 1
ATOM 934 O O . LYS A 1 115 ? -11.583 -0.228 15.728 1.00 86.50 115 LYS A O 1
ATOM 939 N N . GLN A 1 116 ? -13.226 1.280 15.503 1.00 85.56 116 GLN A N 1
ATOM 940 C CA . GLN A 1 116 ? -14.127 0.362 14.810 1.00 85.56 116 GLN A CA 1
ATOM 941 C C . GLN A 1 116 ? -13.563 -0.107 13.457 1.00 85.56 116 GLN A C 1
ATOM 943 O O . GLN A 1 116 ? -13.645 -1.289 13.126 1.00 85.56 116 GLN A O 1
ATOM 948 N N . GLU A 1 117 ? -13.000 0.808 12.668 1.00 83.38 117 GLU A N 1
ATOM 949 C CA . GLU A 1 117 ? -12.519 0.522 11.314 1.00 83.38 117 GLU A CA 1
ATOM 950 C C . GLU A 1 117 ? -11.260 -0.347 11.295 1.00 83.38 117 GLU A C 1
ATOM 952 O O . GLU A 1 117 ? -11.165 -1.282 10.498 1.00 83.38 117 GLU A O 1
ATOM 957 N N . PHE A 1 118 ? -10.314 -0.067 12.190 1.00 82.62 118 PHE A N 1
ATOM 958 C CA . PHE A 1 118 ? -9.049 -0.792 12.281 1.00 82.62 118 PHE A CA 1
ATOM 959 C C . PHE A 1 118 ? -9.071 -1.931 13.306 1.00 82.62 118 PHE A C 1
ATOM 961 O O . PHE A 1 118 ? -8.087 -2.659 13.406 1.00 82.62 118 PHE A O 1
ATOM 968 N N . ARG A 1 119 ? -10.200 -2.132 14.004 1.00 78.19 119 ARG A N 1
ATOM 969 C CA . ARG A 1 119 ? -10.362 -3.117 15.089 1.00 78.19 119 ARG A CA 1
ATOM 970 C C . ARG A 1 119 ? -9.274 -2.959 16.161 1.00 78.19 119 ARG A C 1
ATOM 972 O O . ARG A 1 119 ? -8.673 -3.949 16.576 1.00 78.19 119 ARG A O 1
ATOM 979 N N . LEU A 1 120 ? -9.019 -1.701 16.527 1.00 70.75 120 LEU A N 1
ATOM 980 C CA . LEU A 1 120 ? -8.088 -1.283 17.582 1.00 70.75 120 LEU A CA 1
ATOM 981 C C . LEU A 1 120 ? -8.782 -1.212 18.943 1.00 70.75 120 LEU A C 1
ATOM 983 O O . LEU A 1 120 ? -10.006 -0.941 18.966 1.00 70.75 120 LEU A O 1
#

pLDDT: mean 81.81, std 20.19, range [33.25, 98.06]

Sequence (120 aa):
MNRSAADGEVKVEEHSDAGNDFAEIHHSFSLHVLRVILEWCKYHLTCSPEEDNQRVGNRNEWTLCQWDRHFFDRHKSGIFKIMNAAEYLGIEKLQDACAIAIAERMRGKSVDRLKQEFRL

InterPro domains:
  IPR011333 SKP1/BTB/POZ domain superfamily [G3DSA:3.30.710.10] (9-120)
  IPR016897 S-phase kinase-associated protein 1 [PTHR11165] (28-119)
  IPR036296 SKP1-like, dimerisation domain superfamily [SSF81382] (62-119)

Organism: Hymenolepis diminuta (NCBI:txid6216)